Protein AF-A0A3C7VWT0-F1 (afdb_monomer)

Solvent-accessible surface area (backbone atoms only — not comparable to full-atom values): 5251 Å² total; per-residue (Å²): 132,87,80,78,81,78,81,81,57,66,70,62,50,50,50,54,52,49,51,52,51,53,53,53,52,51,52,51,52,51,53,52,49,53,52,48,52,54,50,47,44,51,61,61,78,32,31,70,62,53,52,51,49,50,52,44,48,72,77,48,74,75,77,80,75,78,86,72,78,72,41,60,46,99,84,69,48,81,73,44,72,84,80,130

pLDDT: mean 84.83, std 12.88, range [44.06, 98.81]

Radius of gyration: 30.97 Å; Cα contacts (8 Å, |Δi|>4): 23; chains: 1; bounding box: 67×49×69 Å

Mean predicted aligned error: 12.1 Å

Sequence (84 aa):
MAQTITLKDTRRELRIYGGRTAVAVLAVLVALFLVFLRYFNLQVTGYETYRTQSERNRVQLQALPPKRGLIY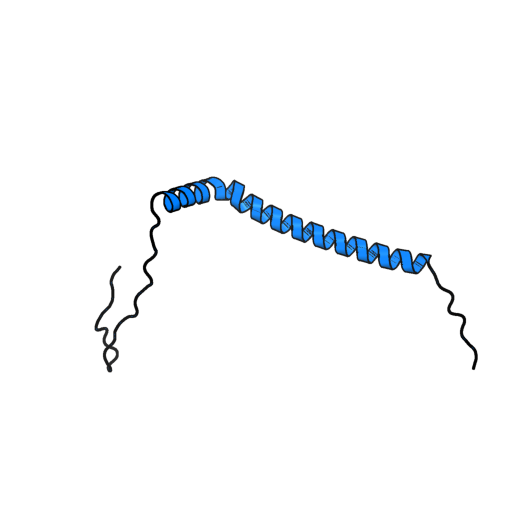DRHGALLAANQL

Secondary structure (DSSP, 8-state):
---------HHHHHHHHHHHHHHHHHHHHHHHHHHHHHHHIIIIITHHHHHHHHHHHHH--------PPPEE-TTS-EEE----

Nearest PDB structures (foldseek):
  5oql-assembly1_U  TM=3.426E-01  e=3.405E+00  Thermochaetoides thermophila DSM 1495

Structure (mmCIF, N/CA/C/O backbone):
data_AF-A0A3C7VWT0-F1
#
_entry.id   AF-A0A3C7VWT0-F1
#
loop_
_atom_site.group_PDB
_atom_site.id
_atom_site.type_symbol
_atom_site.label_atom_id
_atom_site.label_alt_id
_atom_site.label_comp_id
_atom_site.label_asym_id
_atom_site.label_entity_id
_atom_site.label_seq_id
_atom_site.pdbx_PDB_ins_code
_atom_site.Cartn_x
_atom_site.Cartn_y
_atom_site.Cartn_z
_atom_site.occupancy
_atom_site.B_iso_or_equiv
_atom_site.auth_seq_id
_atom_site.auth_comp_id
_atom_site.auth_asym_id
_atom_site.auth_atom_id
_atom_site.pdbx_PDB_model_num
ATOM 1 N N . MET A 1 1 ? 37.106 -20.976 -40.377 1.00 44.06 1 MET A N 1
ATOM 2 C CA . MET A 1 1 ? 35.907 -20.475 -39.670 1.00 44.06 1 MET A CA 1
ATOM 3 C C . MET A 1 1 ? 36.131 -19.000 -39.386 1.00 44.06 1 MET A C 1
ATOM 5 O O . MET A 1 1 ? 37.067 -18.682 -38.665 1.00 44.06 1 MET A O 1
ATOM 9 N N . ALA A 1 2 ? 35.386 -18.108 -40.040 1.00 50.53 2 ALA A N 1
ATOM 10 C CA . ALA A 1 2 ? 35.550 -16.667 -39.856 1.00 50.53 2 ALA A CA 1
ATOM 11 C C . ALA A 1 2 ? 35.021 -16.272 -38.472 1.00 50.53 2 ALA A C 1
ATOM 13 O O . ALA A 1 2 ? 33.855 -16.517 -38.170 1.00 50.53 2 ALA A O 1
ATOM 14 N N . GLN A 1 3 ? 35.878 -15.702 -37.624 1.00 62.28 3 GLN A N 1
ATOM 15 C CA . GLN A 1 3 ? 35.433 -15.096 -36.375 1.00 62.28 3 GLN A CA 1
ATOM 16 C C . GLN A 1 3 ? 34.778 -13.758 -36.708 1.00 62.28 3 GLN A C 1
ATOM 18 O O . GLN A 1 3 ? 35.440 -12.815 -37.138 1.00 62.28 3 GLN A O 1
ATOM 23 N N . THR A 1 4 ? 33.461 -13.690 -36.557 1.00 61.97 4 THR A N 1
ATOM 24 C CA . THR A 1 4 ? 32.696 -12.454 -36.691 1.00 61.97 4 THR A CA 1
ATOM 25 C C . THR A 1 4 ? 33.107 -11.527 -35.552 1.00 61.97 4 THR A C 1
ATOM 27 O O . THR A 1 4 ? 32.810 -11.794 -34.389 1.00 61.97 4 THR A O 1
ATOM 30 N N . ILE A 1 5 ? 33.824 -10.447 -35.862 1.00 64.88 5 ILE A N 1
ATOM 31 C CA . ILE A 1 5 ? 34.122 -9.406 -34.877 1.00 64.88 5 ILE A CA 1
ATOM 32 C C . ILE A 1 5 ? 32.804 -8.688 -34.574 1.00 64.88 5 ILE A C 1
ATOM 34 O O . ILE A 1 5 ? 32.346 -7.843 -35.341 1.00 64.88 5 ILE A O 1
ATOM 38 N N . THR A 1 6 ? 32.157 -9.064 -33.471 1.00 72.31 6 THR A N 1
ATOM 39 C CA . THR A 1 6 ? 30.946 -8.399 -32.985 1.00 72.31 6 THR A CA 1
ATOM 40 C C . THR A 1 6 ? 31.319 -7.006 -32.485 1.00 72.31 6 THR A C 1
ATOM 42 O O . THR A 1 6 ? 31.915 -6.853 -31.419 1.00 72.31 6 THR A O 1
ATOM 45 N N . LEU A 1 7 ? 30.986 -5.976 -33.263 1.00 70.81 7 LEU A N 1
ATOM 46 C CA . LEU A 1 7 ? 31.156 -4.579 -32.867 1.00 70.81 7 LEU A CA 1
ATOM 47 C C . LEU A 1 7 ? 30.203 -4.257 -31.707 1.00 70.81 7 LEU A C 1
ATOM 49 O O . LEU A 1 7 ? 28.983 -4.248 -31.869 1.00 70.81 7 LEU A O 1
ATOM 53 N N . LYS A 1 8 ? 30.771 -4.009 -30.525 1.00 75.12 8 LYS A N 1
ATOM 54 C CA . LYS A 1 8 ? 30.036 -3.607 -29.322 1.00 75.12 8 LYS A CA 1
ATOM 55 C C . LYS A 1 8 ? 29.529 -2.167 -29.464 1.00 75.12 8 LYS A C 1
ATOM 57 O O . LYS A 1 8 ? 30.328 -1.251 -29.638 1.00 75.12 8 LYS A O 1
ATOM 62 N N . ASP A 1 9 ? 28.217 -1.962 -29.344 1.00 82.12 9 ASP A N 1
ATOM 63 C CA . ASP A 1 9 ? 27.589 -0.633 -29.374 1.00 82.12 9 ASP A CA 1
ATOM 64 C C . ASP A 1 9 ? 27.179 -0.183 -27.966 1.00 82.12 9 ASP A C 1
ATOM 66 O O . ASP A 1 9 ? 26.058 -0.397 -27.492 1.00 82.12 9 ASP A O 1
ATOM 70 N N . THR A 1 10 ? 28.107 0.505 -27.305 1.00 84.81 10 THR A N 1
ATOM 71 C CA . THR A 1 10 ? 27.931 1.042 -25.953 1.00 84.81 10 THR A CA 1
ATOM 72 C C . THR A 1 10 ? 26.750 2.015 -25.849 1.00 84.81 10 THR A C 1
ATOM 74 O O . THR A 1 10 ? 26.086 2.067 -24.814 1.00 84.81 10 THR A O 1
ATOM 77 N N . ARG A 1 11 ? 26.439 2.790 -26.902 1.00 82.06 11 ARG A N 1
ATOM 78 C CA . ARG A 1 11 ? 25.356 3.794 -26.855 1.00 82.06 11 ARG A CA 1
ATOM 79 C C . ARG A 1 11 ? 23.986 3.130 -26.838 1.00 82.06 11 ARG A C 1
ATOM 81 O O . ARG A 1 11 ? 23.093 3.578 -26.114 1.00 82.06 11 ARG A O 1
ATOM 88 N N . ARG A 1 12 ? 23.817 2.064 -27.623 1.00 83.38 12 ARG A N 1
ATOM 89 C CA . ARG A 1 12 ? 22.579 1.278 -27.644 1.00 83.38 12 ARG A CA 1
ATOM 90 C C . ARG A 1 12 ? 22.362 0.546 -26.323 1.00 83.38 12 ARG A C 1
ATOM 92 O O . ARG A 1 12 ? 21.253 0.583 -25.792 1.00 83.38 12 ARG A O 1
ATOM 99 N N . GLU A 1 13 ? 23.415 -0.054 -25.774 1.00 85.44 13 GLU A N 1
ATOM 100 C CA . GLU A 1 13 ? 23.385 -0.712 -24.463 1.00 85.44 13 GLU A CA 1
ATOM 101 C C . GLU A 1 13 ? 22.966 0.265 -23.354 1.00 85.44 13 GLU A C 1
ATOM 103 O O . GLU A 1 13 ? 21.997 0.003 -22.639 1.00 85.44 13 GLU A O 1
ATOM 108 N N . LEU A 1 14 ? 23.610 1.435 -23.271 1.00 86.69 14 LEU A N 1
ATOM 109 C CA . LEU A 1 14 ? 23.286 2.482 -22.293 1.00 86.69 14 LEU A CA 1
ATOM 110 C C . LEU A 1 14 ? 21.816 2.917 -22.353 1.00 86.69 14 LEU A C 1
ATOM 112 O O . LEU A 1 14 ? 21.186 3.095 -21.312 1.00 86.69 14 LEU A O 1
ATOM 116 N N . ARG A 1 15 ? 21.242 3.057 -23.555 1.00 91.06 15 ARG A N 1
ATOM 117 C CA . ARG A 1 15 ? 19.835 3.453 -23.721 1.00 91.06 15 ARG A CA 1
ATOM 118 C C . ARG A 1 15 ? 18.870 2.378 -23.221 1.00 91.06 15 ARG A C 1
ATOM 120 O O . ARG A 1 15 ? 17.888 2.703 -22.557 1.00 91.06 15 ARG A O 1
ATOM 127 N N . ILE A 1 16 ? 19.149 1.108 -23.522 1.00 91.56 16 ILE A N 1
ATOM 128 C CA . ILE A 1 16 ? 18.320 -0.021 -23.078 1.00 91.56 16 ILE A CA 1
ATOM 129 C C . ILE A 1 16 ? 18.382 -0.154 -21.554 1.00 91.56 16 ILE A C 1
ATOM 131 O O . ILE A 1 16 ? 17.339 -0.285 -20.911 1.00 91.56 16 ILE A O 1
ATOM 135 N N . TYR A 1 17 ? 19.579 -0.081 -20.966 1.00 93.44 17 TYR A N 1
ATOM 136 C CA . TYR A 1 17 ? 19.741 -0.138 -19.514 1.00 93.44 17 TYR A CA 1
ATOM 137 C C . TYR A 1 17 ? 19.099 1.063 -18.822 1.00 93.44 17 TYR A C 1
ATOM 139 O O . TYR A 1 17 ? 18.338 0.871 -17.879 1.00 93.44 17 TYR A O 1
ATOM 147 N N . GLY A 1 18 ? 19.309 2.280 -19.329 1.00 95.06 18 GLY A N 1
ATOM 148 C CA . GLY A 1 18 ? 18.694 3.490 -18.783 1.00 95.06 18 GLY A CA 1
ATOM 149 C C . GLY A 1 18 ? 17.165 3.430 -18.785 1.00 95.06 18 GLY A C 1
ATOM 150 O O . GLY A 1 18 ? 16.541 3.721 -17.767 1.00 95.06 18 GLY A O 1
ATOM 151 N N . GLY A 1 19 ? 16.558 2.972 -19.886 1.00 96.19 19 GLY A N 1
ATOM 152 C CA . GLY A 1 19 ? 15.107 2.789 -19.973 1.00 96.19 19 GLY A CA 1
ATOM 153 C C . GLY A 1 19 ? 14.576 1.763 -18.968 1.00 96.19 19 GLY A C 1
ATOM 154 O O . GLY A 1 19 ? 13.598 2.030 -18.274 1.00 96.19 19 GLY A O 1
ATOM 155 N N . ARG A 1 20 ? 15.249 0.613 -18.829 1.00 96.00 20 ARG A N 1
ATOM 156 C CA . ARG A 1 20 ? 14.877 -0.419 -17.843 1.00 96.00 20 ARG A CA 1
ATOM 157 C C . ARG A 1 20 ? 14.976 0.098 -16.410 1.00 96.00 20 ARG A C 1
ATOM 159 O O . ARG A 1 20 ? 14.055 -0.120 -15.629 1.00 96.00 20 ARG A O 1
ATOM 166 N N . THR A 1 21 ? 16.053 0.809 -16.083 1.00 97.31 21 THR A N 1
ATOM 167 C CA . THR A 1 21 ? 16.240 1.413 -14.761 1.00 97.31 21 THR A CA 1
ATOM 168 C C . THR A 1 21 ? 15.160 2.451 -14.472 1.00 97.31 21 THR A C 1
ATOM 170 O O . THR A 1 21 ? 14.578 2.424 -13.393 1.00 97.31 21 THR A O 1
ATOM 173 N N . ALA A 1 22 ? 14.826 3.317 -15.434 1.00 98.06 22 ALA A N 1
ATOM 174 C CA . ALA A 1 22 ? 13.771 4.315 -15.264 1.00 98.06 22 ALA A CA 1
ATOM 175 C C . ALA A 1 22 ? 12.399 3.671 -14.998 1.00 98.06 22 ALA A C 1
ATOM 177 O O . ALA A 1 22 ? 11.690 4.089 -14.083 1.00 98.06 22 ALA A O 1
ATOM 178 N N . VAL A 1 23 ? 12.050 2.616 -15.744 1.00 98.25 23 VAL A N 1
ATOM 179 C CA . VAL A 1 23 ? 10.808 1.858 -15.525 1.00 98.25 23 VAL A CA 1
ATOM 180 C C . VAL A 1 23 ? 10.798 1.194 -14.146 1.00 98.25 23 VAL A C 1
ATOM 182 O O . VAL A 1 23 ? 9.796 1.282 -13.440 1.00 98.25 23 VAL A O 1
ATOM 185 N N . ALA A 1 24 ? 11.906 0.573 -13.732 1.00 98.25 24 ALA A N 1
ATOM 186 C CA . ALA A 1 24 ? 12.013 -0.056 -12.416 1.00 98.25 24 ALA A CA 1
ATOM 187 C C . ALA A 1 24 ? 11.867 0.965 -11.275 1.00 98.25 24 ALA A C 1
ATOM 189 O O . ALA A 1 24 ? 11.118 0.728 -10.329 1.00 98.25 24 ALA A O 1
ATOM 190 N N . VAL A 1 25 ? 12.523 2.124 -11.386 1.00 98.56 25 VAL A N 1
ATOM 191 C CA . VAL A 1 25 ? 12.405 3.217 -10.408 1.00 98.56 25 VAL A CA 1
ATOM 192 C C . VAL A 1 25 ? 10.967 3.719 -10.330 1.00 98.56 25 VAL A C 1
ATOM 194 O O . VAL A 1 25 ? 10.427 3.845 -9.234 1.00 98.56 25 VAL A O 1
ATOM 197 N N . LEU A 1 26 ? 10.317 3.952 -11.473 1.00 98.69 26 LEU A N 1
ATOM 198 C CA . LEU A 1 26 ? 8.926 4.395 -11.500 1.00 98.69 26 LEU A CA 1
ATOM 199 C C . LEU A 1 26 ? 7.994 3.371 -10.838 1.00 98.69 26 LEU A C 1
ATOM 201 O O . LEU A 1 26 ? 7.147 3.750 -10.034 1.00 98.69 26 LEU A O 1
ATOM 205 N N . ALA A 1 27 ? 8.177 2.079 -11.121 1.00 98.62 27 ALA A N 1
ATOM 206 C CA . ALA A 1 27 ? 7.390 1.016 -10.503 1.00 98.62 27 ALA A CA 1
ATOM 207 C C . ALA A 1 27 ? 7.542 1.000 -8.971 1.00 98.62 27 ALA A C 1
ATOM 209 O O . ALA A 1 27 ? 6.546 0.904 -8.253 1.00 98.62 27 ALA A O 1
ATOM 210 N N . VAL A 1 28 ? 8.769 1.158 -8.464 1.00 98.69 28 VAL A N 1
ATOM 211 C CA . VAL A 1 28 ? 9.035 1.248 -7.018 1.00 98.69 28 VAL A CA 1
ATOM 212 C C . VAL A 1 28 ? 8.379 2.487 -6.409 1.00 98.69 28 VAL A C 1
ATOM 214 O O . VAL A 1 28 ? 7.742 2.381 -5.363 1.00 98.69 28 VAL A O 1
ATOM 217 N N . LEU A 1 29 ? 8.477 3.649 -7.061 1.00 98.81 29 LEU A N 1
ATOM 218 C CA . LEU A 1 29 ? 7.840 4.879 -6.584 1.00 98.81 29 LEU A CA 1
ATOM 219 C C . LEU A 1 29 ? 6.316 4.742 -6.506 1.00 98.81 29 LEU A C 1
ATOM 221 O O . LEU A 1 29 ? 5.720 5.163 -5.517 1.00 98.81 29 LEU A O 1
ATOM 225 N N . VAL A 1 30 ? 5.689 4.107 -7.499 1.00 98.75 30 VAL A N 1
ATOM 226 C CA . VAL A 1 30 ? 4.247 3.822 -7.479 1.00 98.75 30 VAL A CA 1
ATOM 227 C C . VAL A 1 30 ? 3.890 2.893 -6.318 1.00 98.75 30 VAL A C 1
ATOM 229 O O . VAL A 1 30 ? 2.946 3.174 -5.584 1.00 98.75 30 VAL A O 1
ATOM 232 N N . ALA A 1 31 ? 4.654 1.820 -6.099 1.00 98.75 31 ALA A N 1
ATOM 233 C CA . ALA A 1 31 ? 4.414 0.908 -4.981 1.00 98.75 31 ALA A CA 1
ATOM 234 C C . ALA A 1 31 ? 4.540 1.618 -3.620 1.00 98.75 31 ALA A C 1
ATOM 236 O O . ALA A 1 31 ? 3.670 1.469 -2.760 1.00 98.75 31 ALA A O 1
ATOM 237 N N . LEU A 1 32 ? 5.578 2.442 -3.440 1.00 98.81 32 LEU A N 1
ATOM 238 C CA . LEU A 1 32 ? 5.760 3.247 -2.230 1.00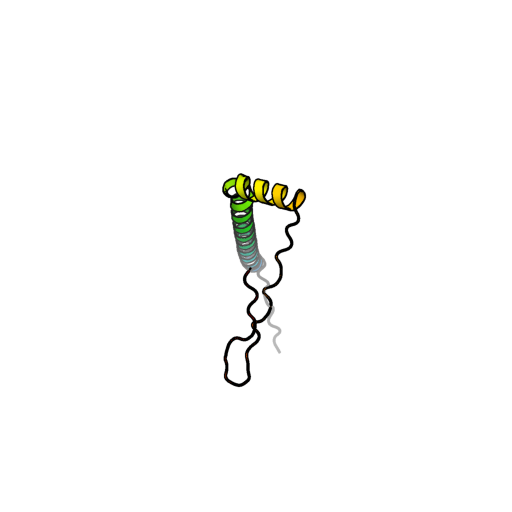 98.81 32 LEU A CA 1
ATOM 239 C C . LEU A 1 32 ? 4.624 4.254 -2.041 1.00 98.81 32 LEU A C 1
ATOM 241 O O . LEU A 1 32 ? 4.134 4.418 -0.925 1.00 98.81 32 LEU A O 1
ATOM 245 N N . PHE A 1 33 ? 4.162 4.885 -3.119 1.00 98.69 33 PHE A N 1
ATOM 246 C CA . PHE A 1 33 ? 3.033 5.805 -3.072 1.00 98.69 33 PHE A CA 1
ATOM 247 C C . PHE A 1 33 ? 1.742 5.105 -2.630 1.00 98.69 33 PHE A C 1
ATOM 249 O O . PHE A 1 33 ? 1.027 5.621 -1.775 1.00 98.69 33 PHE A O 1
ATOM 256 N N . LEU A 1 34 ? 1.467 3.894 -3.124 1.00 98.69 34 LEU A N 1
ATOM 257 C CA . LEU A 1 34 ? 0.316 3.100 -2.680 1.00 98.69 34 LEU A CA 1
ATOM 258 C C . LEU A 1 34 ? 0.382 2.768 -1.182 1.00 98.69 34 LEU A C 1
ATOM 260 O O . LEU A 1 34 ? -0.615 2.912 -0.470 1.00 98.69 34 LEU A O 1
ATOM 264 N N . VAL A 1 35 ? 1.557 2.369 -0.687 1.00 98.56 35 VAL A N 1
ATOM 265 C CA . VAL A 1 35 ? 1.772 2.128 0.750 1.00 98.56 35 VAL A CA 1
ATOM 266 C C . VAL A 1 35 ? 1.559 3.414 1.548 1.00 98.56 35 VAL A C 1
ATOM 268 O O . VAL A 1 35 ? 0.887 3.390 2.580 1.00 98.56 35 VAL A O 1
ATOM 271 N N . PHE A 1 36 ? 2.063 4.545 1.054 1.00 98.62 36 PHE A N 1
ATOM 272 C CA . PHE A 1 36 ? 1.873 5.847 1.683 1.00 98.62 36 PHE A CA 1
ATOM 273 C C . PHE A 1 36 ? 0.391 6.233 1.770 1.00 98.62 36 PHE A C 1
ATOM 275 O O . PHE A 1 36 ? -0.066 6.631 2.839 1.00 98.62 36 PHE A O 1
ATOM 282 N N . LEU A 1 37 ? -0.389 6.053 0.699 1.00 98.38 37 LEU A N 1
ATOM 283 C CA . LEU A 1 37 ? -1.835 6.300 0.719 1.00 98.38 37 LEU A CA 1
ATOM 284 C C . LEU A 1 37 ? -2.549 5.420 1.747 1.00 98.38 37 LEU A C 1
ATOM 286 O O . LEU A 1 37 ? -3.413 5.899 2.485 1.00 98.38 37 LEU A O 1
ATOM 290 N N . ARG A 1 38 ? -2.180 4.136 1.831 1.00 97.31 38 ARG A N 1
ATOM 291 C CA . ARG A 1 38 ? -2.744 3.225 2.834 1.00 97.31 38 ARG A CA 1
ATOM 292 C C . ARG A 1 38 ? -2.419 3.692 4.250 1.00 97.31 38 ARG A C 1
ATOM 294 O O . ARG A 1 38 ? -3.306 3.695 5.102 1.00 97.31 38 ARG A O 1
ATOM 301 N N . TYR A 1 39 ? -1.177 4.099 4.490 1.00 97.50 39 TYR A N 1
ATOM 302 C CA . TYR A 1 39 ? -0.747 4.633 5.777 1.00 97.50 39 TYR A CA 1
ATOM 303 C C . TYR A 1 39 ? -1.508 5.916 6.131 1.00 97.50 39 TYR A C 1
ATOM 305 O O . TYR A 1 39 ? -2.065 6.016 7.219 1.00 97.50 39 TYR A O 1
ATOM 313 N N . PHE A 1 40 ? -1.627 6.852 5.188 1.00 97.38 40 PHE A N 1
ATOM 314 C CA . PHE A 1 40 ? -2.393 8.082 5.367 1.00 97.38 40 PHE A CA 1
ATOM 315 C C . PHE A 1 40 ? -3.858 7.799 5.723 1.00 97.38 40 PHE A C 1
ATOM 317 O O . PHE A 1 40 ? -4.394 8.393 6.654 1.00 97.38 40 PHE A O 1
ATOM 324 N N . ASN A 1 41 ? -4.502 6.849 5.040 1.00 95.94 41 ASN A N 1
ATOM 325 C CA . ASN A 1 41 ? -5.879 6.464 5.344 1.00 95.94 41 ASN A CA 1
ATOM 326 C C . ASN A 1 41 ? -6.032 5.930 6.779 1.00 95.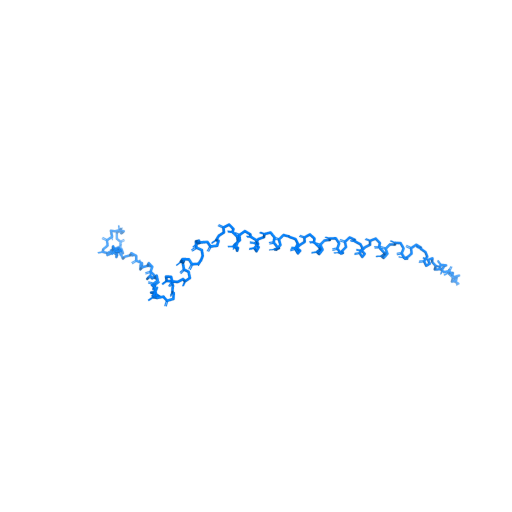94 41 ASN A C 1
ATOM 328 O O . ASN A 1 41 ? -6.956 6.333 7.482 1.00 95.94 41 ASN A O 1
ATOM 332 N N . LEU A 1 42 ? -5.122 5.064 7.231 1.00 95.12 42 LEU A N 1
ATOM 333 C CA . LEU A 1 42 ? -5.161 4.531 8.596 1.00 95.12 42 LEU A CA 1
ATOM 334 C C . LEU A 1 42 ? -4.917 5.625 9.641 1.00 95.12 42 LEU A C 1
ATOM 336 O O . LEU A 1 42 ? -5.633 5.686 10.638 1.00 95.12 42 LEU A O 1
ATOM 340 N N . GLN A 1 43 ? -3.941 6.495 9.389 1.00 93.88 43 GLN A N 1
ATOM 341 C CA . GLN A 1 43 ? -3.465 7.459 10.376 1.00 93.88 43 GLN A CA 1
ATOM 342 C C . GLN A 1 43 ? -4.259 8.756 10.422 1.00 93.88 43 GLN A C 1
ATOM 344 O O . GLN A 1 43 ? -4.264 9.389 11.467 1.00 93.88 43 GLN A O 1
ATOM 349 N N . VAL A 1 44 ? -4.894 9.173 9.323 1.00 94.12 44 VAL A N 1
ATOM 350 C CA . VAL A 1 44 ? -5.653 10.431 9.250 1.00 94.12 44 VAL A CA 1
ATOM 351 C C . VAL A 1 44 ? -7.146 10.150 9.254 1.00 94.12 44 VAL A C 1
ATOM 353 O O . VAL A 1 44 ? -7.846 10.577 10.165 1.00 94.12 44 VAL A O 1
ATOM 356 N N . THR A 1 45 ? -7.647 9.385 8.281 1.00 93.75 45 THR A N 1
ATOM 357 C CA . THR A 1 45 ? -9.081 9.059 8.216 1.00 93.75 45 THR A CA 1
ATOM 358 C C . THR A 1 45 ? -9.499 8.138 9.363 1.00 93.75 45 THR A C 1
ATOM 360 O O . THR A 1 45 ? -10.561 8.321 9.948 1.00 93.75 45 THR A O 1
ATOM 363 N N . GLY A 1 46 ? -8.663 7.154 9.700 1.00 91.75 46 GLY A N 1
ATOM 364 C CA . GLY A 1 46 ? -8.919 6.195 10.774 1.00 91.75 46 GLY A CA 1
ATOM 365 C C . GLY A 1 46 ? -8.477 6.645 12.168 1.00 91.75 46 GLY A C 1
ATOM 366 O O . GLY A 1 46 ? -8.683 5.887 13.116 1.00 91.75 46 GLY A O 1
ATOM 367 N N . TYR A 1 47 ? -7.884 7.838 12.310 1.00 90.75 47 TYR A N 1
ATOM 368 C CA . TYR A 1 47 ? -7.192 8.268 13.530 1.00 90.75 47 TYR A CA 1
ATOM 369 C C . TYR A 1 47 ? -8.030 8.071 14.795 1.00 90.75 47 TYR A C 1
ATOM 371 O O . TYR A 1 47 ? -7.647 7.321 15.690 1.00 90.75 47 TYR A O 1
ATOM 379 N N . GLU A 1 48 ? -9.203 8.703 14.852 1.00 86.50 48 GLU A N 1
ATOM 380 C CA . GLU A 1 48 ? -10.049 8.693 16.048 1.00 86.50 48 GLU A CA 1
ATOM 381 C C . GLU A 1 48 ? -10.557 7.286 16.380 1.00 86.50 48 GLU A C 1
ATOM 383 O O . GLU A 1 48 ? -10.591 6.873 17.543 1.00 86.50 48 GLU A O 1
ATOM 388 N N . THR A 1 49 ? -10.894 6.505 15.351 1.00 88.81 49 THR A N 1
ATOM 389 C CA . THR A 1 49 ? -11.367 5.129 15.510 1.00 88.81 49 THR A CA 1
ATOM 390 C C . THR A 1 49 ? -10.279 4.235 16.096 1.00 88.81 49 THR A C 1
ATOM 392 O O . THR A 1 49 ? -10.514 3.571 17.108 1.00 88.81 49 THR A O 1
ATOM 395 N N . TYR A 1 50 ? -9.084 4.231 15.503 1.00 86.44 50 TYR A N 1
ATOM 396 C CA . TYR A 1 50 ? -7.995 3.363 15.949 1.00 86.44 50 TYR A CA 1
ATOM 397 C C . TYR A 1 50 ? -7.366 3.840 17.258 1.00 86.44 50 TYR A C 1
ATOM 399 O O . TYR A 1 50 ? -6.982 3.005 18.075 1.00 86.44 50 TYR A O 1
ATOM 407 N N . ARG A 1 51 ? -7.349 5.151 17.526 1.00 87.12 51 ARG A N 1
ATOM 408 C CA . ARG A 1 51 ? -6.957 5.701 18.830 1.00 87.12 51 ARG A CA 1
ATOM 409 C C . ARG A 1 51 ? -7.886 5.207 19.936 1.00 87.12 51 ARG A C 1
ATOM 411 O O . ARG A 1 51 ? -7.418 4.668 20.935 1.00 87.12 51 ARG A O 1
ATOM 418 N N . THR A 1 52 ? -9.198 5.315 19.729 1.00 84.31 52 THR A N 1
ATOM 419 C CA . THR A 1 52 ? -10.196 4.854 20.706 1.00 84.31 52 THR A CA 1
ATOM 420 C C . THR A 1 52 ? -10.134 3.340 20.913 1.00 84.31 52 THR A C 1
ATOM 422 O O . THR A 1 52 ? -10.200 2.870 22.048 1.00 84.31 52 THR A O 1
ATOM 425 N N . GLN A 1 53 ? -9.989 2.558 19.838 1.00 84.12 53 GLN A N 1
ATOM 426 C CA . GLN A 1 53 ? -9.860 1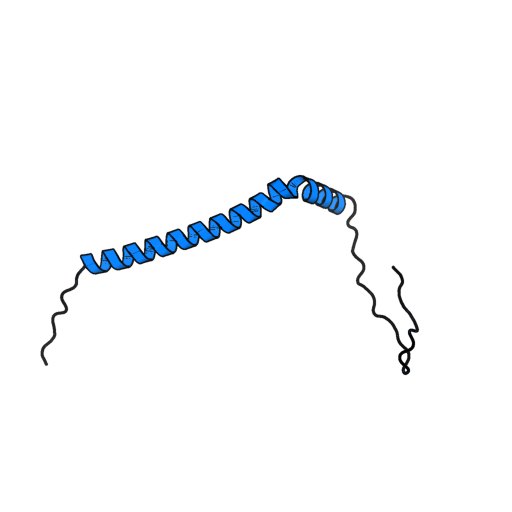.100 19.935 1.00 84.12 53 GLN A CA 1
ATOM 427 C C . GLN A 1 53 ? -8.568 0.675 20.638 1.00 84.12 53 GLN A C 1
ATOM 429 O O . GLN A 1 53 ? -8.605 -0.241 21.454 1.00 84.12 53 GLN A O 1
ATOM 434 N N . SER A 1 54 ? -7.447 1.351 20.377 1.00 81.19 54 SER A N 1
ATOM 435 C CA . SER A 1 54 ? -6.175 1.077 21.052 1.00 81.19 54 SER A CA 1
ATOM 436 C C . SER A 1 54 ? -6.264 1.343 22.555 1.00 81.19 54 SER A C 1
ATOM 438 O O . SER A 1 54 ? -5.843 0.505 23.348 1.00 81.19 54 SER A O 1
ATOM 440 N N . GLU A 1 55 ? -6.861 2.467 22.963 1.00 80.56 55 GLU A N 1
ATOM 441 C CA . GLU A 1 55 ? -7.069 2.775 24.385 1.00 80.56 55 GLU A CA 1
ATOM 442 C C . GLU A 1 55 ? -8.016 1.768 25.053 1.00 80.56 55 GLU A C 1
ATOM 444 O O . GLU A 1 55 ? -7.724 1.271 26.141 1.00 80.56 55 GLU A O 1
ATOM 449 N N . ARG A 1 56 ? -9.108 1.376 24.381 1.00 78.31 56 ARG A N 1
ATOM 450 C CA . ARG A 1 56 ? -10.001 0.316 24.882 1.00 78.31 56 ARG A CA 1
ATOM 451 C C . ARG A 1 56 ? -9.278 -1.020 25.030 1.00 78.31 56 ARG A C 1
ATOM 453 O O . ARG A 1 56 ? -9.397 -1.633 26.084 1.00 78.31 56 ARG A O 1
ATOM 460 N N . ASN A 1 57 ? -8.486 -1.427 24.039 1.00 76.00 57 ASN A N 1
ATOM 461 C CA . ASN A 1 57 ? -7.689 -2.654 24.102 1.00 76.00 57 ASN A CA 1
ATOM 462 C C . ASN A 1 57 ? -6.637 -2.608 25.222 1.00 76.00 57 ASN A C 1
ATOM 464 O O . ASN A 1 57 ? -6.313 -3.647 25.789 1.00 76.00 57 ASN A O 1
ATOM 468 N N . ARG A 1 58 ? -6.109 -1.422 25.555 1.00 70.25 58 ARG A N 1
ATOM 469 C CA . ARG A 1 58 ? -5.118 -1.226 26.624 1.00 70.25 58 ARG A CA 1
ATOM 470 C C . ARG A 1 58 ? -5.729 -1.314 28.024 1.00 70.25 58 ARG A C 1
ATOM 472 O O . ARG A 1 58 ? -5.089 -1.843 28.927 1.00 70.25 58 ARG A O 1
ATOM 479 N N . VAL A 1 59 ? -6.936 -0.784 28.210 1.00 65.38 59 VAL A N 1
ATOM 480 C CA . VAL A 1 59 ? -7.613 -0.720 29.520 1.00 65.38 59 VAL A CA 1
ATOM 481 C C . VAL A 1 59 ? -8.472 -1.964 29.781 1.00 65.38 59 VAL A C 1
ATOM 483 O O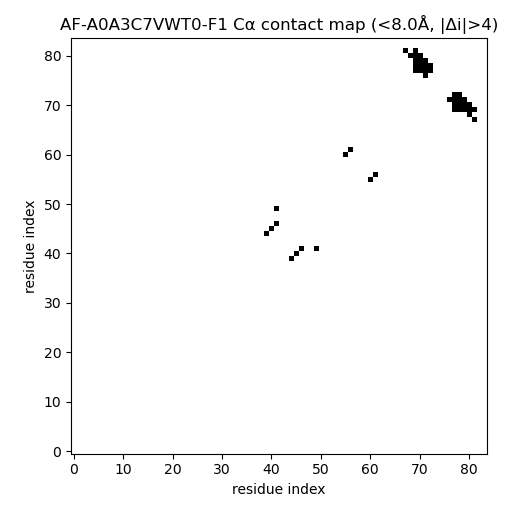 . VAL A 1 59 ? -8.629 -2.382 30.925 1.00 65.38 59 VAL A O 1
ATOM 486 N N . GLN A 1 60 ? -9.003 -2.587 28.728 1.00 64.12 60 GLN A N 1
ATOM 487 C CA . GLN A 1 60 ? -9.767 -3.828 28.779 1.00 64.12 60 GLN A CA 1
ATOM 488 C C . GLN A 1 60 ? -9.337 -4.716 27.611 1.00 64.12 60 GLN A C 1
ATOM 490 O O . GLN A 1 60 ? -9.896 -4.639 26.518 1.00 64.12 60 GLN A O 1
ATOM 495 N N . LEU A 1 61 ? -8.359 -5.593 27.846 1.00 65.19 61 LEU A N 1
ATOM 496 C CA . LEU A 1 61 ? -8.108 -6.739 26.971 1.00 65.19 61 LEU A CA 1
ATOM 497 C C . LEU A 1 61 ? -9.353 -7.641 26.996 1.00 65.19 61 LEU A C 1
ATOM 499 O O . LEU A 1 61 ? -9.435 -8.593 27.769 1.00 65.19 61 LEU A O 1
ATOM 503 N N . GLN A 1 62 ? -10.362 -7.317 26.188 1.00 66.81 62 GLN A N 1
ATOM 504 C CA . GLN A 1 62 ? -11.522 -8.175 26.000 1.00 66.81 62 GLN A CA 1
ATOM 505 C C . GLN A 1 62 ? -11.095 -9.321 25.088 1.00 66.81 62 GLN A C 1
ATOM 507 O O . GLN A 1 62 ? -11.044 -9.186 23.865 1.00 66.81 62 GLN A O 1
ATOM 512 N N . ALA A 1 63 ? -10.742 -10.453 25.692 1.00 68.50 63 ALA A N 1
ATOM 513 C CA . ALA A 1 63 ? -10.557 -11.683 24.944 1.00 68.50 63 ALA A CA 1
ATOM 514 C C . ALA A 1 63 ? -11.880 -12.018 24.241 1.00 68.50 63 ALA A C 1
ATOM 516 O O . ALA A 1 63 ? -12.897 -12.216 24.902 1.00 68.50 63 ALA A O 1
ATOM 517 N N . LEU A 1 64 ? -11.874 -12.072 22.908 1.00 71.88 64 LEU A N 1
ATOM 518 C CA . LEU A 1 64 ? -12.996 -12.600 22.136 1.00 71.88 64 LEU A CA 1
ATOM 519 C C . LEU A 1 64 ? -13.072 -14.109 22.398 1.00 71.88 64 LEU A C 1
ATOM 521 O O . LEU A 1 64 ? -12.167 -14.833 21.966 1.00 71.88 64 LEU A O 1
ATOM 525 N N . PRO A 1 65 ? -14.100 -14.610 23.110 1.00 74.81 65 PRO A N 1
ATOM 526 C CA . PRO A 1 65 ? -14.207 -16.036 23.344 1.00 74.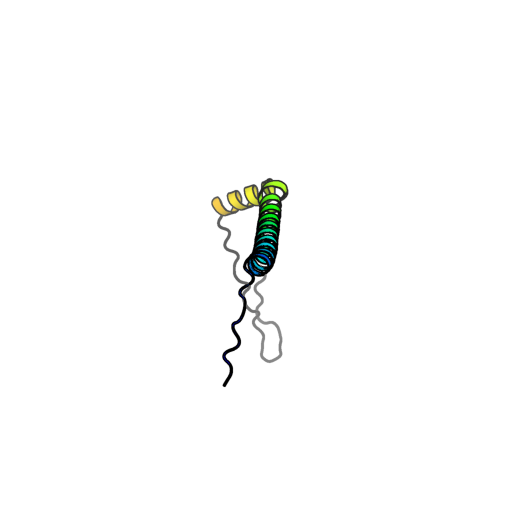81 65 PRO A CA 1
ATOM 527 C C . PRO A 1 65 ? -14.422 -16.738 21.996 1.00 74.81 65 PRO A C 1
ATOM 529 O O . PRO A 1 65 ? -15.223 -16.276 21.174 1.00 74.81 65 PRO A O 1
ATOM 532 N N . PRO A 1 66 ? -13.722 -17.851 21.728 1.00 76.88 66 PRO A N 1
ATOM 533 C CA . PRO A 1 66 ? -13.958 -18.617 20.516 1.00 76.88 66 PRO A CA 1
ATOM 534 C C . PRO A 1 66 ? -15.404 -19.125 20.507 1.00 76.88 66 PRO A C 1
ATOM 536 O O . PRO A 1 66 ? -15.918 -19.594 21.526 1.00 76.88 66 PRO A O 1
ATOM 539 N N . LYS A 1 67 ? -16.063 -19.070 19.343 1.00 72.62 67 LYS A N 1
ATOM 540 C CA . LYS A 1 67 ? -17.384 -19.685 19.171 1.00 72.62 67 LYS A CA 1
ATOM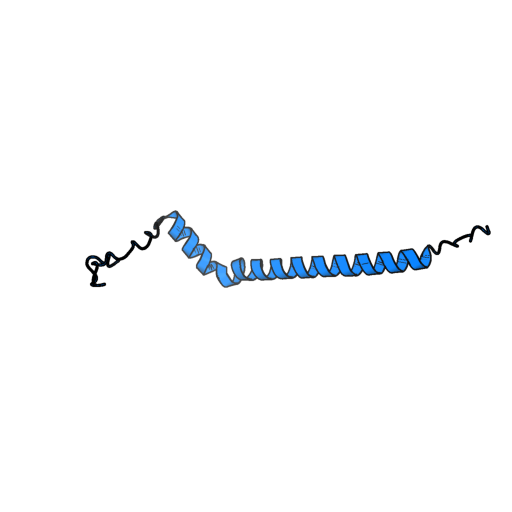 541 C C . LYS A 1 67 ? -17.252 -21.192 19.392 1.00 72.62 67 LYS A C 1
ATOM 543 O O . LYS A 1 67 ? -16.596 -21.879 18.612 1.00 72.62 67 LYS A O 1
ATOM 548 N N . ARG A 1 68 ? -17.854 -21.700 20.470 1.00 80.81 68 ARG A N 1
ATOM 549 C CA . ARG A 1 68 ? -17.927 -23.141 20.737 1.00 80.81 68 ARG A CA 1
ATOM 550 C C . ARG A 1 68 ? -18.814 -23.819 19.694 1.00 80.81 68 ARG A C 1
ATOM 552 O O . ARG A 1 68 ? -19.795 -23.237 19.236 1.00 80.81 68 ARG A O 1
ATOM 559 N N . GLY A 1 69 ? -18.450 -25.048 19.332 1.00 82.75 69 GLY A N 1
ATOM 560 C CA . GLY A 1 69 ? -19.255 -25.880 18.445 1.00 82.75 69 GLY A CA 1
ATOM 561 C C . GLY A 1 69 ? -20.637 -26.165 19.034 1.00 82.75 69 GLY A C 1
ATOM 562 O O . GLY A 1 69 ? -20.817 -26.195 20.252 1.00 82.75 69 GLY A O 1
ATOM 563 N N . LEU A 1 70 ? -21.604 -26.365 18.147 1.00 87.12 70 LEU A N 1
ATOM 564 C CA . LEU A 1 70 ? -22.955 -26.794 18.488 1.00 87.12 70 LEU A CA 1
ATOM 565 C C . LEU A 1 70 ? -22.948 -28.318 18.659 1.00 87.12 70 LEU A C 1
ATOM 567 O O . LEU A 1 70 ? -22.373 -29.025 17.830 1.00 87.12 70 LEU A O 1
ATOM 571 N N . ILE A 1 71 ? -23.560 -28.822 19.729 1.00 88.44 71 ILE A N 1
ATOM 572 C CA . ILE A 1 71 ? -23.675 -30.264 19.974 1.00 88.44 71 ILE A CA 1
ATOM 573 C C . ILE A 1 71 ? -25.015 -30.726 19.411 1.00 88.44 71 ILE A C 1
ATOM 575 O O . ILE A 1 71 ? -26.058 -30.195 19.793 1.00 88.44 71 ILE A O 1
ATOM 579 N N . TYR A 1 72 ? -24.977 -31.718 18.525 1.00 91.62 72 TYR A N 1
ATOM 580 C CA . TYR A 1 72 ? -26.153 -32.321 17.904 1.00 91.62 72 TYR A CA 1
ATOM 581 C C . TYR A 1 72 ? -26.289 -33.785 18.311 1.00 91.62 72 TYR A C 1
ATOM 583 O O . TYR A 1 72 ? -25.292 -34.469 18.543 1.00 91.62 72 TYR A O 1
ATOM 591 N N . ASP A 1 73 ? -27.524 -34.268 18.361 1.00 90.81 73 ASP A N 1
ATOM 592 C CA . ASP A 1 73 ? -27.824 -35.693 18.444 1.00 90.81 73 ASP A CA 1
ATOM 593 C C . ASP A 1 73 ? -27.597 -36.383 17.085 1.00 90.81 73 ASP A C 1
ATOM 595 O O . ASP A 1 73 ? -27.544 -35.738 16.035 1.00 90.81 73 ASP A O 1
ATOM 599 N N . ARG A 1 74 ? -27.551 -37.718 17.074 1.00 93.25 74 ARG A N 1
ATOM 600 C CA . ARG A 1 74 ? -27.462 -38.573 15.873 1.00 93.25 74 ARG A CA 1
ATOM 601 C 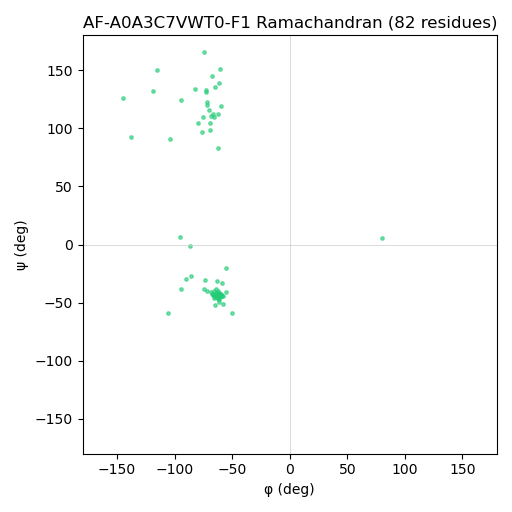C . ARG A 1 74 ? -28.570 -38.339 14.838 1.00 93.25 74 ARG A C 1
ATOM 603 O O . ARG A 1 74 ? -28.405 -38.700 13.678 1.00 93.25 74 ARG A O 1
ATOM 610 N N . HIS A 1 75 ? -29.691 -37.750 15.250 1.00 92.12 75 HIS A N 1
ATOM 611 C CA . HIS A 1 75 ? -30.809 -37.373 14.381 1.00 92.12 75 HIS A CA 1
ATOM 612 C C . HIS A 1 75 ? -30.755 -35.902 13.923 1.00 92.12 75 HIS A C 1
ATOM 614 O O . HIS A 1 75 ? -31.698 -35.420 13.304 1.00 92.12 75 HIS A O 1
ATOM 620 N N . GLY A 1 76 ? -29.671 -35.177 14.225 1.00 86.44 76 GLY A N 1
ATOM 621 C CA . GLY A 1 76 ? -29.480 -33.775 13.839 1.00 86.44 76 GLY A CA 1
ATOM 622 C C . GLY A 1 76 ? -30.207 -32.762 14.730 1.00 86.44 76 GLY A C 1
ATOM 623 O O . GLY A 1 76 ? -30.186 -31.569 14.435 1.00 86.44 76 GLY A O 1
ATOM 624 N N . ALA A 1 77 ? -30.835 -33.203 15.823 1.00 89.12 77 ALA A N 1
ATOM 625 C CA . ALA A 1 77 ? -31.457 -32.309 16.794 1.00 89.12 77 ALA A CA 1
ATOM 626 C C . ALA A 1 77 ? -30.386 -31.584 17.624 1.00 89.12 77 ALA A C 1
ATOM 628 O O . ALA A 1 77 ? -29.444 -32.207 18.110 1.00 89.12 77 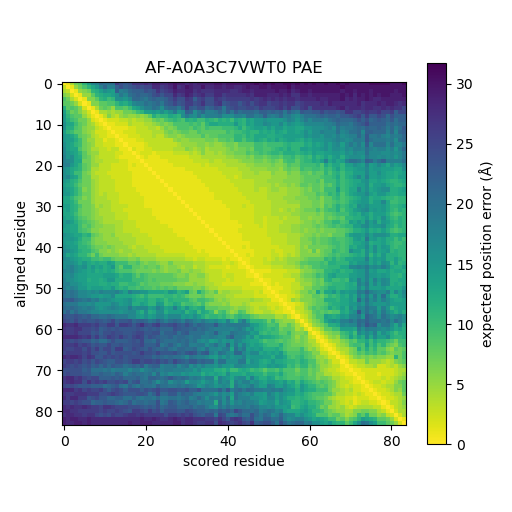ALA A O 1
ATOM 629 N N . LEU A 1 78 ? -30.519 -30.267 17.786 1.00 87.44 78 LEU A N 1
ATOM 630 C CA . LEU A 1 78 ? -29.599 -29.448 18.576 1.00 87.44 78 LEU A CA 1
ATOM 631 C C . LEU A 1 78 ? -29.761 -29.767 20.070 1.00 87.44 78 LEU A C 1
ATOM 633 O O . LEU A 1 78 ? -30.814 -29.508 20.645 1.00 87.44 78 LEU A O 1
ATOM 637 N N . LEU A 1 79 ? -28.714 -30.313 20.690 1.00 85.19 79 LEU A N 1
ATOM 638 C CA . LEU A 1 79 ? -28.693 -30.685 22.108 1.00 85.19 79 LEU A CA 1
ATOM 639 C C . LEU A 1 79 ? -28.101 -29.587 22.989 1.00 85.19 79 LEU A C 1
ATOM 641 O O . LEU A 1 79 ? -28.575 -29.359 24.098 1.00 85.19 79 LEU A O 1
ATOM 645 N N . ALA A 1 80 ? -27.064 -28.902 22.507 1.00 81.25 80 ALA A N 1
ATOM 646 C CA . ALA A 1 80 ? -26.489 -27.769 23.213 1.00 81.25 80 ALA A CA 1
ATOM 647 C C . ALA A 1 80 ? -26.000 -26.711 22.229 1.00 81.25 80 ALA A C 1
ATOM 649 O O . ALA A 1 80 ? -25.172 -26.974 21.352 1.00 81.25 80 ALA A O 1
ATOM 650 N N . ALA A 1 81 ? -26.487 -25.493 22.430 1.00 78.81 81 ALA A N 1
ATOM 651 C CA . ALA A 1 81 ? -25.937 -24.289 21.840 1.00 78.81 81 ALA A CA 1
ATOM 652 C C . ALA A 1 81 ? -25.474 -23.373 22.963 1.00 78.81 81 ALA A C 1
ATOM 654 O O . ALA A 1 81 ? -26.211 -23.134 23.917 1.00 78.81 81 ALA A O 1
ATOM 655 N N . ASN A 1 82 ? -24.260 -22.844 22.840 1.00 69.69 82 ASN A N 1
ATOM 656 C CA . ASN A 1 82 ? -23.838 -21.750 23.696 1.00 69.69 82 ASN A CA 1
ATOM 657 C C . ASN A 1 82 ? -24.452 -20.468 23.126 1.00 69.69 82 ASN A C 1
ATOM 659 O O . ASN A 1 82 ? -24.007 -19.990 22.080 1.00 69.69 82 ASN A O 1
ATOM 663 N N . GLN A 1 83 ? -25.498 -19.954 23.766 1.00 63.03 83 GLN A N 1
ATOM 664 C CA . GLN A 1 83 ? -25.926 -18.580 23.524 1.00 63.03 83 GLN A CA 1
ATOM 665 C C . GLN A 1 83 ? -24.889 -17.663 24.182 1.00 63.03 83 GLN A C 1
ATOM 667 O O . GLN A 1 83 ? -24.436 -17.942 25.291 1.00 63.03 83 GLN A O 1
ATOM 672 N N . LEU A 1 84 ? -24.426 -16.675 23.414 1.00 56.62 84 LEU A N 1
ATOM 673 C CA . LEU A 1 84 ? -23.431 -15.684 23.832 1.00 56.62 84 LEU A CA 1
ATOM 674 C C . LEU A 1 84 ? -23.925 -14.859 25.020 1.00 56.62 84 LEU A C 1
ATOM 676 O O . LEU A 1 84 ? -25.116 -14.477 24.993 1.00 56.62 84 LEU A O 1
#

Foldseek 3Di:
DDDPPPDDDPVVVCVVVVVVVVVVVVVVVVVVVVVVVVVCCCCPVVPVVVVVVVVCCVVDVPPDDPQDDFDADPVRHTPDHDDD